Protein AF-A0A9L0TAR8-F1 (afdb_monomer)

Organism: Equus caballus (NCBI:txid9796)

Sequence (77 aa):
MWKVSFKITLTLDLPLPYKVLRVPKRSPFTTVLKFAAEEFKVPAATSTIITNDGMGINPVQTAGNVSKAWFRTANYS

Mean predicted aligned error: 4.86 Å

Structure (mmCIF, N/CA/C/O backbone):
data_AF-A0A9L0TAR8-F1
#
_entry.id   AF-A0A9L0TAR8-F1
#
loop_
_atom_site.group_PDB
_atom_site.id
_atom_site.type_symbol
_atom_site.label_atom_id
_atom_site.label_alt_id
_atom_site.label_comp_id
_atom_site.label_asym_id
_atom_site.label_entity_id
_atom_site.label_seq_id
_atom_site.pdbx_PDB_ins_code
_atom_site.Cartn_x
_atom_site.Cartn_y
_atom_site.Cartn_z
_atom_site.occupancy
_atom_site.B_iso_or_equiv
_atom_site.auth_seq_id
_atom_site.auth_comp_id
_atom_site.auth_asym_id
_atom_site.auth_atom_id
_atom_site.pdbx_PDB_model_num
ATOM 1 N N . MET A 1 1 ? 20.454 -7.762 -3.132 1.00 58.91 1 MET A N 1
ATOM 2 C CA . MET A 1 1 ? 19.048 -7.588 -3.579 1.00 58.91 1 MET A CA 1
ATOM 3 C C . MET A 1 1 ? 18.532 -6.224 -3.116 1.00 58.91 1 MET A C 1
ATOM 5 O O . MET A 1 1 ? 18.530 -5.987 -1.916 1.00 58.91 1 MET A O 1
ATOM 9 N N . TRP A 1 2 ? 18.138 -5.308 -4.011 1.00 88.69 2 TRP A N 1
ATOM 10 C CA . TRP A 1 2 ? 17.668 -3.969 -3.605 1.00 88.69 2 TRP A CA 1
ATOM 11 C C . TRP A 1 2 ? 16.188 -3.974 -3.194 1.00 88.69 2 TRP A C 1
ATOM 13 O O . TRP A 1 2 ? 15.322 -4.377 -3.975 1.00 88.69 2 TRP A O 1
ATOM 23 N N . LYS A 1 3 ? 15.908 -3.506 -1.973 1.00 93.50 3 LYS A N 1
ATOM 24 C CA . LYS A 1 3 ? 14.557 -3.328 -1.418 1.00 93.50 3 LYS A CA 1
ATOM 25 C C . LYS A 1 3 ? 14.142 -1.850 -1.448 1.00 93.50 3 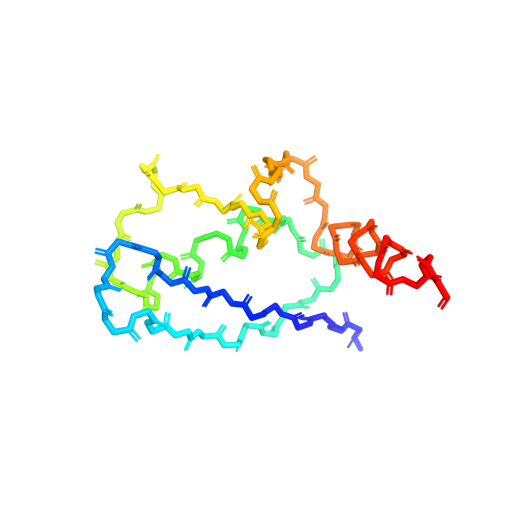LYS A C 1
ATOM 27 O O . LYS A 1 3 ? 14.995 -0.972 -1.571 1.00 93.50 3 LYS A O 1
ATOM 32 N N . VAL A 1 4 ? 12.843 -1.595 -1.353 1.00 94.19 4 VAL A N 1
ATOM 33 C CA . VAL A 1 4 ? 12.224 -0.282 -1.107 1.00 94.19 4 VAL A CA 1
ATOM 34 C C . VAL A 1 4 ? 11.350 -0.372 0.137 1.00 94.19 4 VAL A C 1
ATOM 36 O O . VAL A 1 4 ? 10.838 -1.448 0.453 1.00 94.19 4 VAL A O 1
ATOM 39 N N . SER A 1 5 ? 11.213 0.747 0.843 1.00 94.56 5 SER A N 1
ATOM 40 C CA . SER A 1 5 ? 10.416 0.854 2.064 1.00 94.56 5 SER A CA 1
ATOM 41 C C . SER A 1 5 ? 9.162 1.679 1.791 1.00 94.56 5 SER A C 1
ATOM 43 O O . SER A 1 5 ? 9.268 2.765 1.228 1.00 94.56 5 SER A O 1
ATOM 45 N N . PHE A 1 6 ? 8.004 1.194 2.227 1.00 93.94 6 PHE A N 1
ATOM 46 C CA . PHE A 1 6 ? 6.739 1.927 2.190 1.00 93.94 6 PHE A CA 1
ATOM 47 C C . PHE A 1 6 ? 6.217 2.099 3.605 1.00 93.94 6 PHE A C 1
ATOM 49 O O . PHE A 1 6 ? 6.078 1.110 4.319 1.00 93.94 6 PHE A O 1
ATOM 56 N N . LYS A 1 7 ? 5.912 3.336 3.999 1.00 95.25 7 LYS A N 1
ATOM 57 C CA . LYS A 1 7 ? 5.083 3.609 5.174 1.00 95.25 7 LYS A CA 1
ATOM 58 C C . LYS A 1 7 ? 3.630 3.631 4.706 1.00 95.25 7 LYS A C 1
ATOM 60 O O . LYS A 1 7 ? 3.288 4.458 3.870 1.00 95.25 7 LYS A O 1
ATOM 65 N N . ILE A 1 8 ? 2.816 2.711 5.208 1.00 95.38 8 ILE A N 1
ATOM 66 C CA . ILE A 1 8 ? 1.400 2.579 4.855 1.00 95.38 8 ILE A CA 1
ATOM 67 C C . ILE A 1 8 ? 0.587 2.853 6.107 1.00 95.38 8 ILE A C 1
ATOM 69 O O . ILE A 1 8 ? 0.857 2.241 7.137 1.00 95.38 8 ILE A O 1
ATOM 73 N N . THR A 1 9 ? -0.378 3.757 6.005 1.00 96.25 9 THR A N 1
ATOM 74 C CA . THR A 1 9 ? -1.287 4.136 7.088 1.00 96.25 9 THR A CA 1
ATOM 75 C C . THR A 1 9 ? -2.671 3.574 6.797 1.00 96.25 9 THR A C 1
ATOM 77 O O . THR A 1 9 ? -3.160 3.717 5.676 1.00 96.25 9 THR A O 1
ATOM 80 N N . LEU A 1 10 ? -3.311 2.961 7.791 1.00 96.31 10 LEU A N 1
ATOM 81 C CA . LEU A 1 10 ? -4.715 2.577 7.696 1.00 96.31 10 LEU A CA 1
ATOM 82 C C . LEU A 1 10 ? -5.587 3.791 8.031 1.00 96.31 10 LEU A C 1
ATOM 84 O O . LEU A 1 10 ? -5.690 4.189 9.187 1.00 96.31 10 LEU A O 1
ATOM 88 N N . THR A 1 11 ? -6.199 4.389 7.013 1.00 93.25 11 THR A N 1
ATOM 89 C CA . THR A 1 11 ? -7.014 5.608 7.151 1.00 93.25 11 THR A CA 1
ATOM 90 C C . THR A 1 11 ? -8.405 5.363 7.733 1.00 93.25 11 THR A C 1
ATOM 92 O O . THR A 1 11 ? -9.063 6.314 8.140 1.00 93.25 11 THR A O 1
ATOM 95 N N . LEU A 1 12 ? -8.855 4.105 7.772 1.00 89.50 12 LEU A N 1
ATOM 96 C CA . LEU A 1 12 ? -10.156 3.718 8.327 1.00 89.50 12 LEU A CA 1
ATOM 97 C C . LEU A 1 12 ? -10.185 3.754 9.863 1.00 89.50 12 LEU A C 1
ATOM 99 O O . LEU A 1 12 ? -11.254 3.914 10.443 1.00 89.50 12 LEU A O 1
ATOM 103 N N . ASP A 1 13 ? -9.021 3.650 10.507 1.00 89.75 13 ASP A N 1
ATOM 104 C CA . ASP A 1 13 ? -8.897 3.615 11.961 1.00 89.75 13 ASP A CA 1
ATOM 105 C C . ASP A 1 13 ? -8.448 4.983 12.491 1.00 89.75 13 ASP A C 1
ATOM 107 O O . ASP A 1 13 ? -7.401 5.501 12.109 1.00 89.75 13 ASP A O 1
ATOM 111 N N . LEU A 1 14 ? -9.212 5.549 13.431 1.00 84.88 14 LEU A N 1
ATOM 112 C CA . LEU A 1 14 ? -8.970 6.859 14.060 1.00 84.88 14 LEU A CA 1
ATOM 113 C C . LEU A 1 14 ? -7.594 7.064 14.743 1.00 84.88 14 LEU A C 1
ATOM 115 O O . LEU A 1 14 ? -7.153 8.211 14.793 1.00 84.88 14 LEU A O 1
ATOM 119 N N . PRO A 1 15 ? -6.858 6.039 15.227 1.00 93.31 15 PRO A N 1
ATOM 120 C CA . PRO A 1 15 ? -5.458 6.219 15.637 1.00 93.31 15 PRO A CA 1
ATOM 121 C C . PRO A 1 15 ? -4.456 6.279 14.468 1.00 93.31 15 PRO A C 1
ATOM 123 O O . PRO A 1 15 ? -3.263 6.464 14.711 1.00 93.31 15 PRO A O 1
ATOM 126 N N . LEU A 1 16 ? -4.913 6.111 13.221 1.00 94.19 16 LEU A N 1
ATOM 127 C CA . LEU A 1 16 ? -4.115 6.122 11.991 1.00 94.19 16 LEU A CA 1
A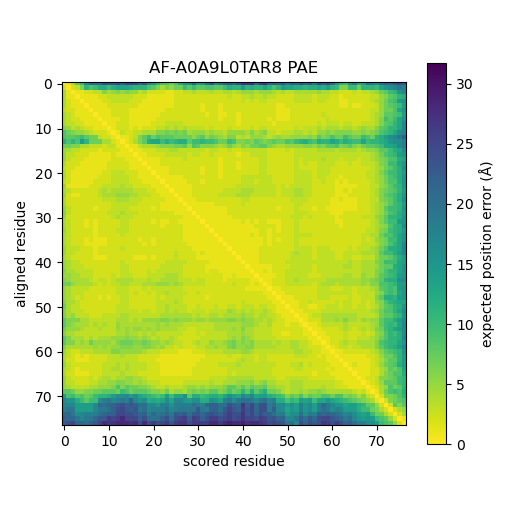TOM 128 C C . LEU A 1 16 ? -2.852 5.247 12.098 1.00 94.19 16 LEU A C 1
ATOM 130 O O . LEU A 1 16 ? -1.729 5.731 11.893 1.00 94.19 16 LEU A O 1
ATOM 134 N N . PRO A 1 17 ? -2.996 3.954 12.450 1.00 96.31 17 PRO A N 1
ATOM 135 C CA . PRO A 1 17 ? -1.849 3.087 12.637 1.00 96.31 17 PRO A CA 1
ATOM 136 C C . PRO A 1 17 ? -1.101 2.939 11.313 1.00 96.31 17 PRO A C 1
ATOM 138 O O . PRO A 1 17 ? -1.701 2.825 10.241 1.00 96.31 17 PRO A O 1
ATOM 141 N N . TYR A 1 18 ? 0.230 2.916 11.388 1.00 96.69 18 TYR A N 1
ATOM 142 C CA . TYR A 1 18 ? 1.075 2.742 10.216 1.00 96.69 18 TYR A CA 1
ATOM 143 C C . TYR A 1 18 ? 2.004 1.540 10.345 1.00 96.69 18 TYR A C 1
ATOM 145 O O . TYR A 1 18 ? 2.426 1.150 11.435 1.00 96.69 18 TYR A O 1
ATOM 153 N N . LYS A 1 19 ? 2.367 0.978 9.195 1.00 95.19 19 LYS A N 1
ATOM 154 C CA . LYS A 1 19 ? 3.327 -0.117 9.058 1.00 95.19 19 LYS A CA 1
ATOM 155 C C . LYS A 1 19 ? 4.384 0.261 8.036 1.00 95.19 19 LYS A C 1
ATOM 157 O O . LYS A 1 19 ? 4.085 0.902 7.030 1.00 95.19 19 LYS A O 1
ATOM 162 N N . VAL A 1 20 ? 5.630 -0.129 8.295 1.00 95.75 20 VAL A N 1
ATOM 163 C CA . VAL A 1 20 ? 6.731 0.054 7.345 1.00 95.75 20 VAL A CA 1
ATOM 164 C C . VAL A 1 20 ? 7.043 -1.283 6.689 1.00 95.75 20 VAL A C 1
ATOM 166 O O . VAL A 1 20 ? 7.625 -2.165 7.315 1.00 95.75 20 VAL A O 1
ATOM 169 N N . LEU A 1 21 ? 6.683 -1.427 5.416 1.00 95.00 21 LEU A N 1
ATOM 170 C CA . LEU A 1 21 ? 6.930 -2.637 4.638 1.00 95.00 21 LEU A CA 1
ATOM 171 C C . LEU A 1 21 ? 8.200 -2.487 3.805 1.00 95.00 21 LEU A C 1
ATOM 173 O O . LEU A 1 21 ? 8.347 -1.522 3.056 1.00 95.00 21 LEU A O 1
ATOM 177 N N . ARG A 1 22 ? 9.110 -3.461 3.898 1.00 95.25 22 ARG A N 1
ATOM 178 C CA . ARG A 1 22 ? 10.335 -3.521 3.087 1.00 95.25 22 ARG A CA 1
ATOM 179 C C . ARG A 1 22 ? 10.224 -4.627 2.049 1.00 95.25 22 ARG A C 1
ATOM 181 O O . ARG A 1 22 ? 10.374 -5.802 2.381 1.00 95.25 22 ARG A O 1
ATOM 188 N N . VAL A 1 23 ? 10.045 -4.259 0.786 1.00 94.75 23 VAL A N 1
ATOM 189 C CA . VAL A 1 23 ? 9.821 -5.214 -0.312 1.00 94.75 23 VAL A CA 1
ATOM 190 C C . VAL A 1 23 ? 10.922 -5.141 -1.370 1.00 94.75 23 VAL A C 1
ATOM 192 O O . VAL A 1 23 ? 11.510 -4.076 -1.573 1.00 94.75 23 VAL A O 1
ATOM 195 N N . PRO A 1 24 ? 11.244 -6.242 -2.070 1.00 96.19 24 PRO A N 1
ATOM 196 C CA . PRO A 1 24 ? 12.131 -6.195 -3.230 1.00 96.19 24 PRO A CA 1
ATOM 197 C C . PRO A 1 24 ? 11.609 -5.229 -4.303 1.00 96.19 24 PRO A C 1
ATOM 199 O O . PRO A 1 24 ? 10.425 -5.232 -4.630 1.00 96.19 24 PRO A O 1
ATOM 202 N N . LYS A 1 25 ? 12.498 -4.441 -4.926 1.00 95.19 25 LYS A N 1
ATOM 203 C CA . LYS A 1 25 ? 12.113 -3.471 -5.975 1.00 95.19 25 LYS A CA 1
ATOM 204 C C . LYS A 1 25 ? 11.360 -4.099 -7.153 1.00 95.19 25 LYS A C 1
ATOM 206 O O . LYS A 1 25 ? 10.544 -3.431 -7.773 1.00 95.19 25 LYS A O 1
ATOM 211 N N . ARG A 1 26 ? 11.659 -5.360 -7.478 1.00 95.88 26 ARG A N 1
ATOM 212 C CA . ARG A 1 26 ? 11.066 -6.081 -8.615 1.00 95.88 26 ARG A CA 1
ATOM 213 C C . ARG A 1 26 ? 9.711 -6.718 -8.299 1.00 95.88 26 ARG A C 1
ATOM 215 O O . ARG A 1 26 ? 9.055 -7.177 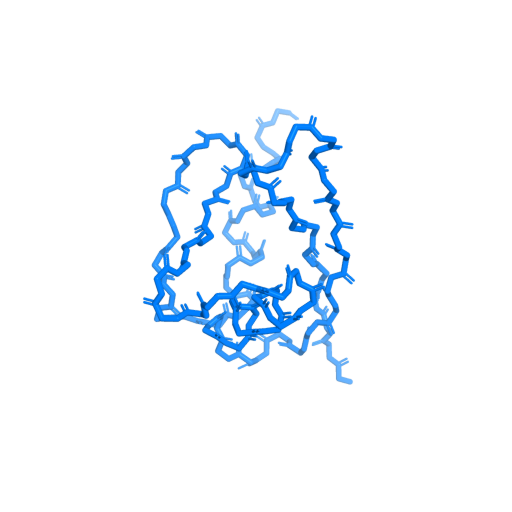-9.224 1.00 95.88 26 ARG A O 1
ATOM 222 N N . SER A 1 27 ? 9.296 -6.759 -7.032 1.00 95.88 27 SER A N 1
ATOM 223 C CA . SER A 1 27 ? 7.999 -7.324 -6.662 1.00 95.88 27 SER A CA 1
ATOM 224 C C . SER A 1 27 ? 6.856 -6.509 -7.282 1.00 95.88 27 SER A C 1
ATOM 226 O O . SER A 1 27 ? 6.949 -5.275 -7.307 1.00 95.88 27 SER A O 1
ATOM 228 N N . PRO A 1 28 ? 5.775 -7.157 -7.751 1.00 96.38 28 PRO A N 1
ATOM 229 C CA . PRO A 1 28 ? 4.542 -6.465 -8.113 1.00 96.38 28 PRO A CA 1
ATOM 230 C C . PRO A 1 28 ? 4.017 -5.625 -6.943 1.00 96.38 28 PRO A C 1
ATOM 232 O O . PRO A 1 28 ? 4.087 -6.048 -5.786 1.00 96.38 28 P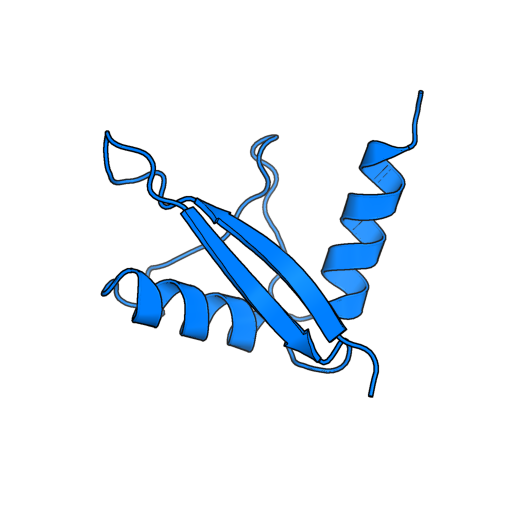RO A O 1
ATOM 235 N N . PHE A 1 29 ? 3.468 -4.444 -7.220 1.00 95.38 29 PHE A N 1
ATOM 236 C CA . PHE A 1 29 ? 2.923 -3.574 -6.175 1.00 95.38 29 PHE A CA 1
ATOM 237 C C . PHE A 1 29 ? 1.682 -4.181 -5.502 1.00 95.38 29 PHE A C 1
ATOM 239 O O . PHE A 1 29 ? 1.444 -3.953 -4.319 1.00 95.38 29 PHE A O 1
ATOM 246 N N . THR A 1 30 ? 0.955 -5.060 -6.194 1.00 95.12 30 THR A N 1
ATOM 247 C CA . THR A 1 30 ? -0.126 -5.867 -5.603 1.00 95.12 30 THR A CA 1
ATOM 248 C C . THR A 1 30 ? 0.334 -6.713 -4.412 1.00 95.12 30 THR A C 1
ATOM 250 O O . THR A 1 30 ? -0.455 -6.957 -3.504 1.00 95.12 30 THR A O 1
ATOM 253 N N . THR A 1 31 ? 1.604 -7.130 -4.355 1.00 94.69 31 THR A N 1
ATOM 254 C CA . THR A 1 31 ? 2.159 -7.822 -3.180 1.00 94.69 31 THR A CA 1
ATOM 255 C C . THR A 1 31 ? 2.258 -6.890 -1.970 1.00 94.69 31 THR A C 1
ATOM 257 O O . THR A 1 31 ? 2.004 -7.323 -0.852 1.00 94.69 31 THR A O 1
ATOM 260 N N . VAL A 1 32 ? 2.571 -5.606 -2.182 1.00 94.62 32 VAL A N 1
ATOM 261 C CA . VAL A 1 32 ? 2.599 -4.589 -1.114 1.00 94.62 32 VAL A CA 1
ATOM 262 C C . VAL A 1 32 ? 1.202 -4.391 -0.534 1.00 94.62 32 VAL A C 1
ATOM 264 O O . VAL A 1 32 ? 1.052 -4.370 0.683 1.00 94.62 32 VAL A O 1
ATOM 267 N N . LEU A 1 33 ? 0.185 -4.313 -1.401 1.00 94.56 33 LEU A N 1
ATOM 268 C CA . LEU A 1 33 ? -1.218 -4.232 -0.989 1.00 94.56 33 LEU A CA 1
ATOM 269 C C . LEU A 1 33 ? -1.636 -5.443 -0.149 1.00 94.56 33 LEU A C 1
ATOM 271 O O . LEU A 1 33 ? -2.209 -5.266 0.921 1.00 94.56 33 LEU A O 1
ATOM 275 N N . LYS A 1 34 ? -1.314 -6.660 -0.603 1.00 94.94 34 LYS A N 1
ATOM 276 C CA . LYS A 1 34 ? -1.634 -7.895 0.128 1.00 94.94 34 LYS A CA 1
ATOM 277 C C . LYS A 1 34 ? -0.991 -7.925 1.516 1.00 94.94 34 LYS A C 1
ATOM 279 O O . LYS A 1 34 ? -1.693 -8.148 2.492 1.00 94.94 34 LYS A O 1
ATOM 284 N N . PHE A 1 35 ? 0.303 -7.616 1.614 1.00 95.31 35 PHE A N 1
ATOM 285 C CA . PHE A 1 35 ? 0.997 -7.578 2.905 1.00 95.31 35 PHE A CA 1
ATOM 286 C C . PHE A 1 35 ? 0.452 -6.504 3.843 1.00 95.31 35 PHE A C 1
ATOM 288 O O . PHE A 1 35 ? 0.306 -6.753 5.034 1.00 95.31 35 PHE A O 1
ATOM 295 N N . ALA A 1 36 ? 0.127 -5.318 3.326 1.00 95.12 36 ALA A N 1
ATOM 296 C CA . ALA A 1 36 ? -0.489 -4.278 4.139 1.00 95.12 36 ALA A CA 1
ATOM 297 C C . ALA A 1 36 ? -1.846 -4.734 4.685 1.00 95.12 36 ALA A C 1
ATOM 299 O O . ALA A 1 36 ? -2.111 -4.587 5.874 1.00 95.12 36 ALA A O 1
ATOM 300 N N . ALA A 1 37 ? -2.678 -5.323 3.826 1.00 95.81 37 ALA A N 1
ATOM 301 C CA . ALA A 1 37 ? -3.987 -5.825 4.209 1.00 95.81 37 ALA A CA 1
ATOM 302 C C . ALA A 1 37 ? -3.892 -6.918 5.291 1.00 95.81 37 ALA A C 1
ATOM 304 O O . ALA A 1 37 ? -4.621 -6.860 6.277 1.00 95.81 37 ALA A O 1
ATOM 305 N N . GLU A 1 38 ? -2.944 -7.852 5.167 1.00 95.88 38 GLU A N 1
ATOM 306 C CA . GLU A 1 38 ? -2.672 -8.881 6.183 1.00 95.88 38 GLU A CA 1
ATOM 307 C C . GLU A 1 38 ? -2.203 -8.278 7.520 1.00 95.88 38 GLU A C 1
ATOM 309 O O . GLU A 1 38 ? -2.742 -8.623 8.573 1.00 95.88 38 GLU A O 1
ATOM 314 N N . GLU A 1 39 ? -1.257 -7.333 7.495 1.00 95.00 39 GLU A N 1
ATOM 315 C CA . GLU A 1 39 ? -0.739 -6.650 8.695 1.00 95.00 39 GLU A CA 1
ATOM 316 C C . GLU A 1 39 ? -1.815 -5.862 9.451 1.00 95.00 39 GLU A C 1
ATOM 318 O O .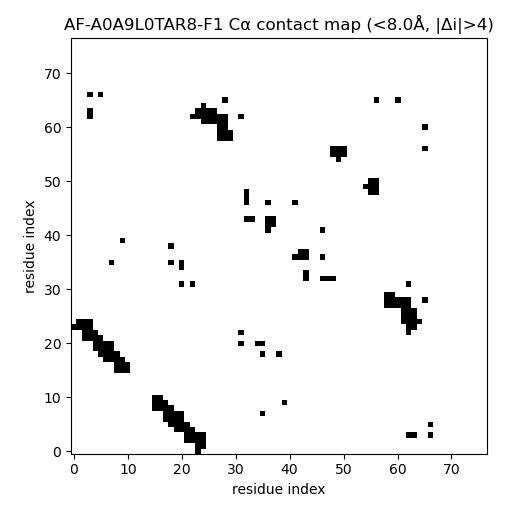 GLU A 1 39 ? -1.791 -5.790 10.683 1.00 95.00 39 GLU A O 1
ATOM 323 N N . PHE A 1 40 ? -2.751 -5.268 8.711 1.00 95.94 40 PHE A N 1
ATOM 324 C CA . PHE A 1 40 ? -3.885 -4.528 9.259 1.00 95.94 40 PHE A CA 1
ATOM 325 C C . PHE A 1 40 ? -5.122 -5.401 9.501 1.00 95.94 40 PHE A C 1
ATOM 327 O O . PHE A 1 40 ? -6.115 -4.901 10.019 1.00 95.94 40 PHE A O 1
ATOM 334 N N . LYS A 1 41 ? -5.066 -6.700 9.176 1.00 95.50 41 LYS A N 1
ATOM 335 C CA . LYS A 1 41 ? -6.184 -7.650 9.307 1.00 95.50 4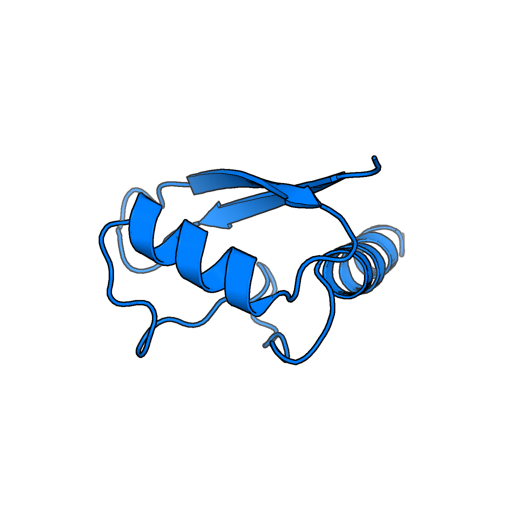1 LYS A CA 1
ATOM 336 C C . LYS A 1 41 ? -7.453 -7.199 8.568 1.00 95.50 41 LYS A C 1
ATOM 338 O O . LYS A 1 41 ? -8.565 -7.405 9.050 1.00 95.50 41 LYS A O 1
ATOM 343 N N . VAL A 1 42 ? -7.285 -6.611 7.384 1.00 96.12 42 VAL A N 1
ATOM 344 C CA . VAL A 1 42 ? -8.377 -6.180 6.498 1.00 96.12 42 VAL A CA 1
ATOM 345 C C . VAL A 1 42 ? -8.384 -6.992 5.195 1.00 96.12 42 VAL A C 1
ATOM 347 O O . VAL A 1 42 ? -7.347 -7.521 4.790 1.00 96.12 42 VAL A O 1
ATOM 350 N N . PRO A 1 43 ? -9.522 -7.117 4.489 1.00 96.31 43 PRO A N 1
ATOM 351 C CA . PRO A 1 43 ? -9.571 -7.876 3.241 1.00 96.31 43 PRO A CA 1
ATOM 352 C C . PRO A 1 43 ? -8.823 -7.167 2.103 1.00 96.31 43 PRO A C 1
ATOM 354 O O . PRO A 1 43 ? -9.161 -6.047 1.720 1.00 96.31 43 PRO A O 1
ATOM 357 N N . ALA A 1 44 ? -7.844 -7.840 1.492 1.00 94.31 44 ALA A N 1
ATOM 358 C CA . ALA A 1 44 ? -7.059 -7.266 0.393 1.00 94.31 44 ALA A CA 1
ATOM 359 C C . ALA A 1 44 ? -7.898 -6.948 -0.861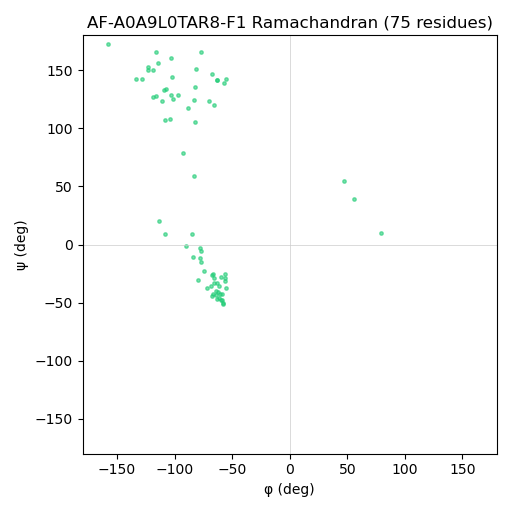 1.00 94.31 44 ALA A C 1
ATOM 361 O O . ALA A 1 44 ? -7.610 -5.982 -1.559 1.00 94.31 44 ALA A O 1
ATOM 362 N N . ALA A 1 45 ? -8.935 -7.746 -1.145 1.00 93.12 45 ALA A N 1
ATOM 363 C CA . ALA A 1 45 ? -9.765 -7.612 -2.347 1.00 93.12 45 ALA A CA 1
ATOM 364 C C . ALA A 1 45 ? -10.607 -6.324 -2.379 1.00 93.12 45 ALA A C 1
ATOM 366 O O . ALA A 1 45 ? -10.944 -5.841 -3.455 1.00 93.12 45 ALA A O 1
ATOM 367 N N . THR A 1 46 ? -10.930 -5.768 -1.210 1.00 92.75 46 THR A N 1
ATOM 368 C CA . THR A 1 46 ? -11.699 -4.524 -1.052 1.00 92.75 46 THR A CA 1
ATOM 369 C C . THR A 1 46 ? -10.826 -3.365 -0.567 1.00 92.75 46 THR A C 1
ATOM 371 O O . THR A 1 46 ? -11.348 -2.318 -0.195 1.00 92.75 46 THR A O 1
ATOM 374 N N . SER A 1 47 ? -9.504 -3.556 -0.526 1.00 94.19 47 SER A N 1
ATOM 375 C CA . SER A 1 47 ? -8.546 -2.561 -0.049 1.00 94.19 47 SER A CA 1
ATOM 376 C C . SER A 1 47 ? -7.846 -1.869 -1.212 1.00 94.19 47 SER A C 1
ATOM 378 O O . SER A 1 47 ? -7.484 -2.498 -2.205 1.00 94.19 47 SER A O 1
ATOM 380 N N . THR A 1 48 ? -7.572 -0.579 -1.038 1.00 92.94 48 THR A N 1
ATOM 381 C CA . THR A 1 48 ? -6.847 0.249 -2.006 1.00 92.94 48 THR A CA 1
ATOM 382 C C . THR A 1 48 ? -5.779 1.054 -1.278 1.00 92.94 48 THR A C 1
ATOM 384 O O . THR A 1 48 ? -6.008 1.532 -0.170 1.00 92.94 48 THR A O 1
ATOM 387 N N . ILE A 1 49 ? -4.611 1.224 -1.903 1.00 92.69 49 ILE A N 1
ATOM 388 C CA . ILE A 1 49 ? -3.568 2.137 -1.422 1.00 92.69 49 ILE A CA 1
ATOM 389 C C . ILE A 1 49 ? -3.597 3.402 -2.279 1.00 92.69 49 ILE A C 1
ATOM 391 O O . ILE A 1 49 ? -3.528 3.330 -3.508 1.00 92.69 49 ILE A O 1
ATOM 395 N N . ILE A 1 50 ? -3.651 4.549 -1.610 1.00 93.50 50 ILE A N 1
ATOM 396 C CA . ILE A 1 50 ? -3.501 5.885 -2.193 1.00 93.50 50 ILE A CA 1
ATOM 397 C C . ILE A 1 50 ? -2.252 6.557 -1.615 1.00 93.50 50 ILE A C 1
ATOM 399 O O . ILE A 1 50 ? -1.690 6.087 -0.621 1.00 93.50 50 ILE A O 1
ATOM 403 N N . THR A 1 51 ? -1.794 7.638 -2.235 1.00 91.81 51 THR A N 1
ATOM 404 C CA . THR A 1 51 ? -0.750 8.477 -1.635 1.00 91.81 51 THR A CA 1
ATOM 405 C C . THR A 1 51 ? -1.305 9.381 -0.543 1.00 91.81 51 THR A C 1
ATOM 407 O O . THR A 1 51 ? -2.512 9.589 -0.441 1.00 91.81 51 THR A O 1
ATOM 410 N N . ASN A 1 52 ? -0.403 9.962 0.254 1.00 89.81 52 ASN A N 1
ATOM 411 C CA . ASN A 1 52 ? -0.766 10.947 1.276 1.00 89.81 52 ASN A CA 1
ATOM 412 C C . ASN A 1 52 ? -1.459 12.185 0.682 1.00 89.81 52 ASN A 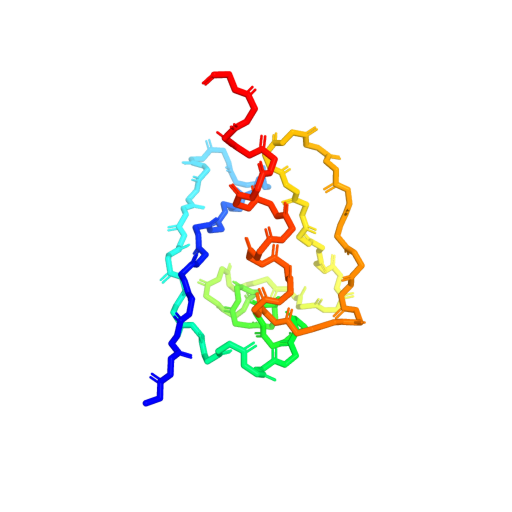C 1
ATOM 414 O O . ASN A 1 52 ? -2.293 12.779 1.352 1.00 89.81 52 ASN A O 1
ATOM 418 N N . ASP A 1 53 ? -1.166 12.524 -0.577 1.00 88.56 53 ASP A N 1
ATOM 419 C CA . ASP A 1 53 ? -1.780 13.651 -1.294 1.00 88.56 53 ASP A CA 1
ATOM 420 C C . ASP A 1 53 ? -3.121 13.269 -1.955 1.00 88.56 53 ASP A C 1
ATOM 422 O O . ASP A 1 53 ? -3.662 14.014 -2.768 1.00 88.56 53 ASP A O 1
ATOM 426 N N . GLY A 1 54 ? -3.653 12.078 -1.659 1.00 88.31 54 GLY A N 1
ATOM 427 C CA . GLY A 1 54 ? -4.943 11.611 -2.168 1.00 88.31 54 GLY A CA 1
ATOM 428 C C . GLY A 1 54 ? -4.921 11.080 -3.604 1.00 88.31 54 GLY A C 1
ATOM 429 O O . GLY A 1 54 ? -5.980 10.807 -4.168 1.00 88.31 54 GLY A O 1
ATOM 430 N N . MET A 1 55 ? -3.747 10.895 -4.215 1.00 90.62 55 MET A N 1
ATOM 431 C CA . MET A 1 55 ? -3.655 10.358 -5.574 1.00 90.62 55 MET A CA 1
ATOM 432 C C . MET A 1 55 ? -3.738 8.828 -5.593 1.00 90.62 55 MET A C 1
ATOM 434 O O . MET A 1 55 ? -3.075 8.125 -4.825 1.00 90.62 55 MET A O 1
ATOM 438 N N . GLY A 1 56 ? -4.523 8.302 -6.534 1.00 89.88 56 GLY A N 1
ATOM 439 C CA . GLY A 1 56 ? -4.616 6.867 -6.789 1.00 89.88 56 GLY A CA 1
ATOM 440 C C . GLY A 1 56 ? -3.318 6.283 -7.353 1.00 89.88 56 GLY A C 1
ATOM 441 O O . GLY A 1 56 ? -2.604 6.925 -8.125 1.00 89.88 56 GLY A O 1
ATOM 442 N N . ILE A 1 57 ? -3.021 5.033 -6.993 1.00 90.94 57 ILE A N 1
ATOM 443 C CA . ILE A 1 57 ? -1.880 4.277 -7.520 1.00 90.94 57 ILE A CA 1
ATOM 444 C C . ILE A 1 57 ? -2.411 3.147 -8.402 1.00 90.94 57 ILE A C 1
ATOM 446 O O . ILE A 1 57 ? -3.154 2.293 -7.927 1.00 90.94 57 ILE A O 1
ATOM 450 N N . ASN A 1 58 ? -1.989 3.085 -9.669 1.00 88.50 58 ASN A N 1
ATOM 451 C CA . ASN A 1 58 ? -2.221 1.894 -10.490 1.00 88.50 58 ASN A CA 1
ATOM 452 C C . ASN A 1 58 ? -1.409 0.721 -9.901 1.00 88.50 58 ASN A C 1
ATOM 454 O O . ASN A 1 58 ? -0.182 0.833 -9.827 1.00 88.50 58 ASN A O 1
ATOM 458 N N . PRO A 1 59 ? -2.031 -0.395 -9.483 1.00 84.00 59 PRO A N 1
ATOM 459 C CA . PRO A 1 59 ? -1.309 -1.504 -8.865 1.00 84.00 59 PRO A CA 1
ATOM 460 C C . PRO A 1 59 ? -0.557 -2.397 -9.868 1.00 84.00 59 PRO A C 1
ATOM 462 O O . PRO A 1 59 ? 0.272 -3.211 -9.450 1.00 84.00 59 PRO A O 1
ATOM 465 N N . VAL A 1 60 ? -0.795 -2.251 -11.178 1.00 91.25 60 VAL A N 1
ATOM 466 C CA . VAL A 1 60 ? -0.175 -3.057 -12.250 1.00 91.25 60 VAL A CA 1
ATOM 467 C C . VAL A 1 60 ? 1.214 -2.511 -12.615 1.00 91.25 60 VAL A C 1
ATOM 469 O O . VAL A 1 60 ? 1.485 -2.087 -13.735 1.00 91.25 60 VAL A O 1
ATOM 472 N N . GLN A 1 61 ? 2.110 -2.476 -11.631 1.00 94.25 61 GLN A N 1
ATOM 473 C CA . GLN A 1 61 ? 3.504 -2.048 -11.782 1.00 94.25 61 GLN A CA 1
ATOM 474 C C . GLN A 1 61 ? 4.380 -2.625 -10.664 1.00 94.25 61 GLN A C 1
ATOM 476 O O . GLN A 1 61 ? 3.889 -3.245 -9.722 1.00 94.25 61 GLN A O 1
ATOM 481 N N . THR A 1 62 ? 5.697 -2.438 -10.755 1.00 96.06 62 THR A N 1
ATOM 482 C CA . THR A 1 62 ? 6.631 -2.896 -9.717 1.00 96.06 62 THR A CA 1
ATOM 483 C C . THR A 1 62 ? 6.705 -1.914 -8.551 1.00 96.06 62 THR A C 1
ATOM 485 O O . THR A 1 62 ? 6.584 -0.701 -8.728 1.00 96.06 62 TH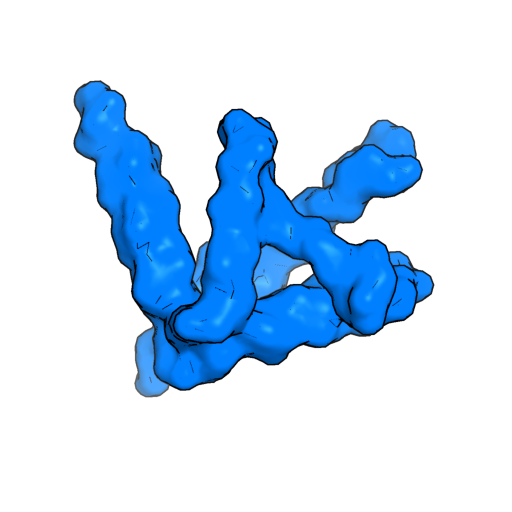R A O 1
ATOM 488 N N . ALA A 1 63 ? 6.997 -2.423 -7.355 1.00 95.00 63 ALA A N 1
ATOM 489 C CA . ALA A 1 63 ? 7.237 -1.613 -6.164 1.00 95.00 63 ALA A CA 1
ATOM 490 C C . ALA A 1 63 ? 8.346 -0.563 -6.377 1.00 95.00 63 ALA A C 1
ATOM 492 O O . ALA A 1 63 ? 8.248 0.569 -5.907 1.00 95.00 63 ALA A O 1
ATOM 493 N N . GLY A 1 64 ? 9.393 -0.909 -7.129 1.00 94.56 64 GLY A N 1
ATOM 494 C CA . GLY A 1 64 ? 10.456 0.024 -7.494 1.00 94.56 64 GLY A CA 1
ATOM 495 C C . GLY A 1 64 ? 9.959 1.194 -8.346 1.00 94.56 64 GLY A C 1
ATOM 496 O O . GLY A 1 64 ? 10.370 2.326 -8.098 1.00 94.56 64 GLY A O 1
ATOM 497 N N . ASN A 1 65 ? 9.061 0.942 -9.303 1.00 93.94 65 ASN A N 1
ATOM 498 C CA . ASN A 1 65 ? 8.479 1.995 -10.139 1.00 93.94 65 ASN A CA 1
ATOM 499 C C . ASN A 1 65 ? 7.588 2.929 -9.318 1.00 93.94 65 ASN A C 1
ATOM 501 O O . ASN A 1 65 ? 7.752 4.142 -9.427 1.00 93.94 65 ASN A O 1
ATOM 505 N N . VAL A 1 66 ? 6.742 2.379 -8.437 1.00 92.69 66 VAL A N 1
ATOM 506 C CA . VAL A 1 66 ? 5.917 3.183 -7.515 1.00 92.69 66 VAL A CA 1
ATOM 507 C C . VAL A 1 66 ? 6.795 4.066 -6.638 1.00 92.69 66 VAL A C 1
ATOM 509 O O . VAL A 1 66 ? 6.610 5.278 -6.586 1.00 92.69 66 VAL A O 1
ATOM 512 N N . SER A 1 67 ? 7.802 3.473 -5.992 1.00 90.25 67 SER A N 1
ATOM 513 C CA . SER A 1 67 ? 8.730 4.211 -5.135 1.00 90.25 67 SER A CA 1
ATOM 514 C C . SER A 1 67 ? 9.462 5.309 -5.909 1.00 90.25 67 SER A C 1
ATOM 516 O O . SER A 1 67 ? 9.562 6.421 -5.409 1.00 90.25 67 SER A O 1
ATOM 518 N N . LYS A 1 68 ? 9.928 5.046 -7.136 1.00 89.25 68 LYS A N 1
ATOM 519 C CA . LYS A 1 68 ? 10.625 6.041 -7.963 1.00 89.25 68 LYS A CA 1
ATOM 520 C C . LYS A 1 68 ? 9.712 7.185 -8.404 1.00 89.25 68 LYS A C 1
ATOM 522 O O . LYS A 1 68 ? 10.162 8.328 -8.389 1.00 89.25 68 LYS A O 1
ATOM 527 N N . ALA A 1 69 ? 8.483 6.880 -8.822 1.00 85.56 69 ALA A N 1
ATOM 528 C CA . ALA A 1 69 ? 7.512 7.883 -9.245 1.00 85.56 69 ALA A CA 1
ATOM 529 C C . ALA A 1 69 ? 7.253 8.881 -8.112 1.00 85.56 69 ALA A C 1
ATOM 531 O O . ALA A 1 69 ? 7.445 10.075 -8.302 1.00 85.56 69 ALA A O 1
ATOM 532 N N . TRP A 1 70 ? 6.965 8.383 -6.910 1.00 74.12 70 TRP A N 1
ATOM 533 C CA . TRP A 1 70 ? 6.644 9.234 -5.763 1.00 74.12 70 TRP A CA 1
ATOM 534 C C . TRP A 1 70 ? 7.863 9.855 -5.076 1.00 74.12 70 TRP A C 1
ATOM 536 O O . TRP A 1 70 ? 7.782 10.976 -4.585 1.00 74.12 70 TRP A O 1
ATOM 546 N N . PHE A 1 71 ? 9.022 9.190 -5.089 1.00 66.56 71 PHE A N 1
ATOM 547 C CA . PHE A 1 71 ? 10.261 9.771 -4.561 1.00 66.56 71 PHE A CA 1
ATOM 548 C C . PHE A 1 71 ? 10.731 10.978 -5.385 1.00 66.56 71 PHE A C 1
ATOM 550 O O . PHE A 1 71 ? 11.303 11.918 -4.837 1.00 66.56 71 PHE A O 1
ATOM 557 N N . ARG A 1 72 ? 10.496 10.968 -6.705 1.00 55.09 72 ARG A N 1
ATOM 558 C CA . ARG A 1 72 ? 10.825 12.109 -7.573 1.00 55.09 72 ARG A CA 1
ATOM 559 C C . ARG A 1 72 ? 9.888 13.290 -7.344 1.00 55.09 72 ARG A C 1
ATOM 561 O O . ARG A 1 72 ? 10.366 14.417 -7.330 1.00 55.09 72 ARG A O 1
ATOM 568 N N . THR A 1 73 ? 8.601 13.042 -7.107 1.00 51.22 73 THR A N 1
ATOM 569 C CA . THR A 1 73 ? 7.628 14.108 -6.824 1.00 51.22 73 THR A CA 1
ATOM 570 C C . THR A 1 73 ? 7.908 14.821 -5.496 1.00 51.22 73 THR A C 1
ATOM 572 O O . THR A 1 73 ? 7.659 16.013 -5.392 1.00 51.22 73 THR A O 1
ATOM 575 N N . ALA A 1 74 ? 8.511 14.141 -4.513 1.00 47.41 74 ALA A N 1
ATOM 576 C CA . ALA A 1 74 ? 8.887 14.742 -3.227 1.00 47.41 74 ALA A CA 1
ATOM 577 C C . ALA A 1 74 ? 10.158 15.625 -3.264 1.00 47.41 74 ALA A C 1
ATOM 579 O O . ALA A 1 74 ? 10.491 16.227 -2.251 1.00 47.41 74 ALA A O 1
ATOM 580 N N . ASN A 1 75 ? 10.878 15.691 -4.394 1.00 44.31 75 ASN A N 1
ATOM 581 C CA . ASN A 1 75 ? 12.088 16.514 -4.565 1.00 44.31 75 ASN A CA 1
ATOM 582 C C . ASN A 1 75 ? 11.898 17.661 -5.580 1.00 44.31 75 ASN A C 1
ATOM 584 O O . ASN A 1 75 ? 12.875 18.174 -6.119 1.00 44.31 75 ASN A O 1
ATOM 588 N N . TYR A 1 76 ? 10.656 18.065 -5.863 1.00 39.44 76 TYR A N 1
ATOM 589 C CA . TYR A 1 76 ? 10.390 19.355 -6.503 1.00 39.44 76 TYR A CA 1
ATOM 590 C C . TYR A 1 76 ? 10.135 20.411 -5.426 1.00 39.44 76 TYR A C 1
ATOM 592 O O . TYR A 1 76 ? 8.984 20.718 -5.125 1.00 39.44 76 TYR A O 1
ATOM 600 N N . SER A 1 77 ? 11.218 20.909 -4.824 1.00 37.84 77 SER A N 1
ATOM 601 C CA . SER A 1 77 ? 11.402 22.232 -4.194 1.00 37.84 77 SER A CA 1
ATOM 602 C C . SER A 1 77 ? 12.842 22.334 -3.707 1.00 37.84 77 SER A C 1
ATOM 604 O O . SER A 1 77 ? 13.243 21.445 -2.923 1.00 37.84 77 SER A O 1
#

Solvent-accessible surface area (backbone atoms only — not comparable to full-atom values): 4788 Å² total; per-residue (Å²): 136,68,64,46,77,44,82,47,66,44,83,89,44,93,84,48,56,68,49,77,47,78,43,52,27,80,40,52,30,54,56,56,50,44,52,51,18,59,76,70,74,46,65,46,92,85,54,84,69,62,48,97,87,71,47,82,58,82,52,93,42,32,37,40,55,54,50,52,59,54,57,55,64,76,63,79,123

pLDDT: mean 88.64, std 13.91, range [37.84, 96.69]

Foldseek 3Di:
DDWDWDWAWDPVDPVRDTDIDIGRQAAQLLVVLVVVCVVVVHDSVPDAGADPVRHGDDRRDGNNVVCVVVVVVVPPD

InterPro domains:
  IPR005375 Ubiquitin-fold modifier 1 [PF03671] (3-67)
  IPR005375 Ubiquitin-fold modifier 1 [PTHR15825] (1-67)
  IPR029071 Ubiquitin-like domain superfamily [SSF54236] (2-69)

Secondary structure (DSSP, 8-state):
--EEEEEEE-TTSTT--EEEEEEETTSBHHHHHHHHHHHTT--GGG---B-TTS-B--SSSBHHHHHHHHHHHTT--

Radius of gyration: 12.34 Å; Cα contacts (8 Å, |Δi|>4): 96; chains: 1; bounding box: 31×31×28 Å

Nearest PDB structures (foldseek):
  5ia8-assembly2_B  TM=9.856E-01  e=1.855E-09  Homo sapiens
  5hkh-assembly1_C  TM=9.854E-01  e=1.359E-08  Homo sapiens
  7w3n-assembly1_A  TM=9.587E-01  e=9.859E-09  Homo sapiens
  8ohd-assembly1_D  TM=9.773E-01  e=1.195E-08  Homo sapiens
  5xda-assembly1_I-2  TM=9.801E-01  e=4.051E-08  Caenorhabditis elegans